Protein AF-A0A163SDH5-F1 (afdb_monomer_lite)

Foldseek 3Di:
DFDDFDWDADPVHNQKTFTDHRPGTDPDMDGPPDDPDPPDDDDDPVVVVVVVVVVVVVVVVVVVVVVVVVVVVVVVVVVVCVVDVPPPD

InterPro domains:
  IPR018929 Domain of unknown function DUF2510 [PF10708] (5-37)

pLDDT: mean 83.14, std 12.84, range [52.44, 97.81]

Secondary structure (DSSP, 8-state):
-PPPSEEEE-SS-TTEEEEE-SSSEEEEEEE--PPPPPP--PPPHHHHHHHHHHHHHHHHHHHHHHHHHHHHHHHHHHHHHHH-GGG--

Sequence (89 aa):
MTHQPGWYRDPYAPQRVRWFDGQQWTQHSQPVQAAPSPPSRKLSTGSIVLIVVGVILLLCAIAVIVAGFAFVAYMIQGVVCGESPHYCT

Structure (mmCIF, N/CA/C/O backbone):
data_AF-A0A163SDH5-F1
#
_entry.id   AF-A0A163SDH5-F1
#
loop_
_atom_site.group_PDB
_atom_site.id
_atom_site.type_symbol
_atom_site.label_atom_id
_atom_site.label_alt_id
_atom_site.label_comp_id
_atom_site.label_asym_id
_atom_site.label_entity_id
_atom_site.label_seq_id
_atom_site.pdbx_PDB_ins_code
_atom_site.Cartn_x
_atom_site.Cartn_y
_atom_site.Cartn_z
_atom_site.occupancy
_atom_site.B_iso_or_equiv
_atom_site.auth_seq_id
_atom_site.auth_comp_id
_atom_site.auth_asym_id
_atom_site.auth_atom_id
_atom_site.pdbx_PDB_model_num
ATOM 1 N N . MET A 1 1 ? -29.044 -26.344 21.858 1.00 55.03 1 MET A N 1
ATOM 2 C CA . MET A 1 1 ? -27.679 -25.819 21.644 1.00 55.03 1 MET A CA 1
ATOM 3 C C . MET A 1 1 ? -27.485 -24.684 22.635 1.00 55.03 1 MET A C 1
ATOM 5 O O . MET A 1 1 ? -28.104 -23.646 22.463 1.00 55.03 1 MET A O 1
ATOM 9 N N . THR A 1 2 ? -26.756 -24.902 23.726 1.00 67.94 2 THR A N 1
ATOM 10 C CA . THR A 1 2 ? -26.469 -23.848 24.711 1.00 67.94 2 THR A CA 1
ATOM 11 C C . THR A 1 2 ? -25.162 -23.173 24.320 1.00 67.94 2 THR A C 1
ATOM 13 O O . THR A 1 2 ? -24.129 -23.836 24.241 1.00 67.94 2 THR A O 1
ATOM 16 N N . HIS A 1 3 ? -25.208 -21.877 24.022 1.00 80.50 3 HIS A N 1
ATOM 17 C CA . HIS A 1 3 ? -23.999 -21.092 23.787 1.00 80.50 3 HIS A CA 1
ATOM 18 C C . HIS A 1 3 ? -23.195 -20.984 25.085 1.00 80.50 3 HIS A C 1
ATOM 20 O O . HIS A 1 3 ? -23.770 -20.839 26.162 1.00 80.50 3 HIS A O 1
ATOM 26 N N . GLN A 1 4 ? -21.869 -21.066 24.994 1.00 91.50 4 GLN A N 1
ATOM 27 C CA . GLN A 1 4 ? -21.008 -20.876 26.160 1.00 91.50 4 GLN A CA 1
ATOM 28 C C . GLN A 1 4 ? -21.066 -19.414 26.631 1.00 91.50 4 GLN A C 1
ATOM 30 O O . GLN A 1 4 ? -21.230 -18.526 25.787 1.00 91.50 4 GLN A O 1
ATOM 35 N N . PRO A 1 5 ? -20.919 -19.138 27.937 1.00 92.88 5 PRO A N 1
ATOM 36 C CA . PRO A 1 5 ? -20.836 -17.772 28.435 1.00 92.88 5 PRO A CA 1
ATOM 37 C C . PRO A 1 5 ? -19.675 -17.019 27.773 1.00 92.88 5 PRO A C 1
ATOM 39 O O . PRO A 1 5 ? -18.567 -17.550 27.679 1.00 92.88 5 PRO A O 1
ATOM 42 N N . GLY A 1 6 ? -19.914 -15.800 27.290 1.00 92.44 6 GLY A N 1
ATOM 43 C CA . GLY A 1 6 ? -18.904 -15.049 26.549 1.00 92.44 6 GLY A CA 1
ATOM 44 C C . GLY A 1 6 ? -19.400 -13.751 25.918 1.00 92.44 6 GLY A C 1
ATOM 45 O O . GLY A 1 6 ? -20.575 -13.392 26.001 1.00 92.44 6 GLY A O 1
ATOM 46 N N . TRP A 1 7 ? -18.483 -13.042 25.257 1.00 91.88 7 TRP A N 1
ATOM 47 C CA . TRP A 1 7 ? -18.789 -11.856 24.457 1.00 91.88 7 TRP A CA 1
ATOM 48 C C . TRP A 1 7 ? -19.164 -12.255 23.034 1.00 91.88 7 TRP A C 1
ATOM 50 O O . TRP A 1 7 ? -18.362 -12.848 22.317 1.00 91.88 7 TRP A O 1
ATOM 60 N N . TYR A 1 8 ? -20.355 -11.862 22.602 1.00 90.88 8 TYR A N 1
ATOM 61 C CA . TYR A 1 8 ? -20.852 -12.127 21.256 1.00 90.88 8 TYR A CA 1
ATOM 62 C C . TYR A 1 8 ? -21.268 -10.818 20.582 1.00 90.88 8 TYR A C 1
ATOM 64 O O . TYR A 1 8 ? -21.592 -9.841 21.259 1.00 90.88 8 TYR A O 1
ATOM 72 N N . ARG A 1 9 ? -21.253 -10.772 19.244 1.00 88.75 9 ARG A N 1
ATOM 73 C CA . ARG A 1 9 ? -21.716 -9.592 18.493 1.00 88.75 9 ARG A CA 1
ATOM 74 C C . ARG A 1 9 ? -23.202 -9.349 18.736 1.00 88.75 9 ARG A C 1
ATOM 76 O O . ARG A 1 9 ? -23.989 -10.291 18.691 1.00 88.75 9 ARG A O 1
ATOM 83 N N . ASP A 1 10 ? -23.565 -8.090 18.957 1.00 86.81 10 ASP A N 1
ATOM 84 C CA . ASP A 1 10 ? -24.963 -7.692 19.104 1.00 86.81 10 ASP A CA 1
ATOM 85 C C . ASP A 1 10 ? -25.647 -7.665 17.716 1.00 86.81 10 ASP A C 1
ATOM 87 O O . ASP A 1 10 ? -25.191 -6.920 16.840 1.00 86.81 10 ASP A O 1
ATOM 91 N N . PRO A 1 11 ? -26.722 -8.449 17.481 1.00 80.19 11 PRO A N 1
ATOM 92 C CA . PRO A 1 11 ? -27.444 -8.460 16.205 1.00 80.19 11 PRO A CA 1
ATOM 93 C C . PRO A 1 11 ? -28.055 -7.104 15.836 1.00 80.19 11 PRO A C 1
ATOM 95 O O . PRO A 1 11 ? -28.205 -6.800 14.656 1.00 80.19 11 PRO A O 1
ATOM 98 N N . TYR A 1 12 ? -28.400 -6.290 16.837 1.00 82.62 12 TYR A N 1
ATOM 99 C CA . TYR A 1 12 ? -29.018 -4.977 16.649 1.00 82.62 12 TYR A CA 1
ATOM 100 C C . TYR A 1 12 ? -27.979 -3.854 16.543 1.00 82.62 12 TYR A C 1
ATOM 102 O O . TYR A 1 12 ? -28.287 -2.766 16.061 1.00 82.62 12 TYR A O 1
ATOM 110 N N . ALA A 1 13 ? -26.742 -4.107 16.981 1.00 83.38 13 ALA A N 1
ATOM 111 C CA . ALA A 1 13 ? -25.655 -3.135 16.992 1.00 83.38 13 ALA A CA 1
ATOM 112 C C . ALA A 1 13 ? -24.323 -3.805 16.601 1.00 83.38 13 ALA A C 1
ATOM 114 O O . ALA A 1 13 ? -23.512 -4.116 17.473 1.00 83.38 13 ALA A O 1
ATOM 115 N N . PRO A 1 14 ? -24.028 -3.974 15.297 1.00 81.62 14 PRO A N 1
ATOM 116 C CA . PRO A 1 14 ? -22.846 -4.710 14.829 1.00 81.62 14 PRO A CA 1
ATOM 117 C C . PRO A 1 14 ? -21.501 -4.101 15.265 1.00 81.62 14 PRO A C 1
ATOM 119 O O . PRO A 1 14 ? -20.469 -4.765 15.191 1.00 81.62 14 PRO A O 1
ATOM 122 N N . GLN A 1 15 ? -21.501 -2.851 15.737 1.00 86.00 15 GLN A N 1
ATOM 123 C CA . GLN A 1 15 ? -20.332 -2.178 16.311 1.00 86.00 15 GLN A CA 1
ATOM 124 C C . GLN A 1 15 ? -20.125 -2.462 17.809 1.00 86.00 15 GLN A C 1
ATOM 126 O O . GLN A 1 15 ? -19.230 -1.886 18.426 1.00 86.00 15 GLN A O 1
ATOM 131 N N . ARG A 1 16 ? -20.942 -3.322 18.425 1.00 90.62 16 ARG A N 1
ATOM 132 C CA . ARG A 1 16 ? -20.881 -3.653 19.852 1.00 90.62 16 ARG A CA 1
ATOM 133 C C . ARG A 1 16 ? -20.873 -5.165 20.048 1.00 90.62 16 ARG A C 1
ATOM 135 O O . ARG A 1 16 ? -21.416 -5.930 19.251 1.00 90.62 16 ARG A O 1
ATOM 142 N N . VAL A 1 17 ? -20.259 -5.589 21.142 1.00 92.69 17 VAL A N 1
ATOM 143 C CA . VAL A 1 17 ? -20.414 -6.939 21.677 1.00 92.69 17 VAL A CA 1
ATOM 144 C C . VAL A 1 17 ? -21.170 -6.869 22.993 1.00 92.69 17 VAL A C 1
ATOM 146 O O . VAL A 1 17 ? -21.016 -5.920 23.764 1.00 92.69 17 VAL A O 1
ATOM 149 N N . ARG A 1 18 ? -22.003 -7.873 23.238 1.00 93.56 18 ARG A N 1
ATOM 150 C CA . ARG A 1 18 ? -22.834 -8.011 24.429 1.00 93.56 18 ARG A CA 1
ATOM 151 C C . ARG A 1 18 ? -22.494 -9.324 25.126 1.00 93.56 18 ARG A C 1
ATOM 153 O O . ARG A 1 18 ? -22.158 -10.310 24.469 1.00 93.56 18 ARG A O 1
ATOM 160 N N . TRP A 1 19 ? -22.522 -9.327 26.452 1.00 92.38 19 TRP A N 1
ATOM 161 C CA . TRP A 1 19 ? -22.201 -10.516 27.235 1.00 92.38 19 TRP A CA 1
ATOM 162 C C . TRP A 1 19 ? -23.405 -11.457 27.318 1.00 92.38 19 TRP A C 1
ATOM 164 O O . TRP A 1 19 ? -24.490 -11.047 27.747 1.00 92.38 19 TRP A O 1
ATOM 174 N N . PHE A 1 20 ? -23.190 -12.715 26.941 1.00 92.88 20 PHE A N 1
ATOM 175 C CA . PHE A 1 20 ? -24.123 -13.823 27.114 1.00 92.88 20 PHE A CA 1
ATOM 176 C C . PHE A 1 20 ? -23.665 -14.674 28.300 1.00 92.88 20 PHE A C 1
ATOM 178 O O . PHE A 1 20 ? -22.502 -15.066 28.353 1.00 92.88 20 PHE A O 1
ATOM 185 N N . ASP A 1 21 ? -24.551 -14.959 29.253 1.00 92.00 21 ASP A N 1
ATOM 186 C CA . ASP A 1 21 ? -24.211 -15.708 30.474 1.00 92.00 21 ASP A CA 1
ATOM 187 C C . ASP A 1 21 ? -24.386 -17.234 30.338 1.00 92.00 21 ASP A C 1
ATOM 189 O O . ASP A 1 21 ? -24.155 -17.972 31.292 1.00 92.00 21 ASP A O 1
ATOM 193 N N . GLY A 1 22 ? -24.769 -17.716 29.151 1.00 91.88 22 GLY A N 1
ATOM 194 C CA . GLY A 1 22 ? -25.058 -19.126 28.875 1.00 91.88 22 GLY A CA 1
ATOM 195 C C . GLY A 1 22 ? -26.552 -19.470 28.874 1.00 91.88 22 GLY A C 1
ATOM 196 O O . GLY A 1 22 ? -26.934 -20.497 28.314 1.00 91.88 22 GLY A O 1
A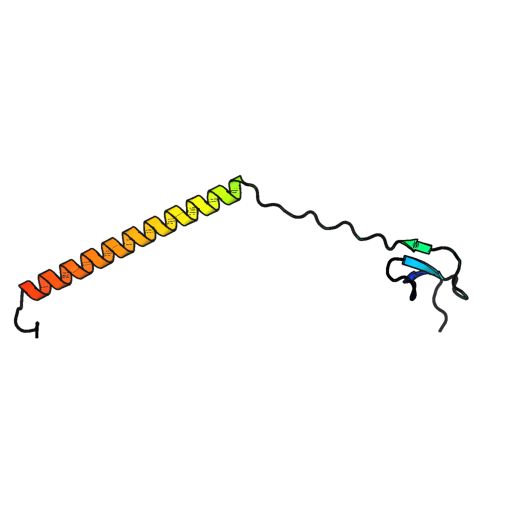TOM 197 N N . GLN A 1 23 ? -27.396 -18.607 29.445 1.00 90.94 23 GLN A N 1
ATOM 198 C CA . G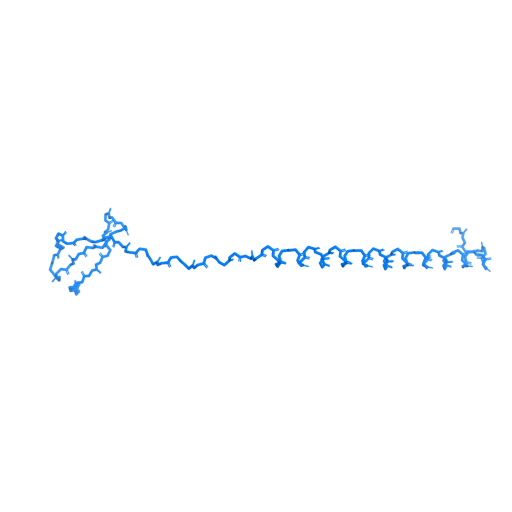LN A 1 23 ? -28.856 -18.742 29.465 1.00 90.94 23 GLN A CA 1
ATOM 199 C C . GLN A 1 23 ? -29.535 -17.546 28.778 1.00 90.94 23 GLN A C 1
ATOM 201 O O . GLN A 1 23 ? -30.479 -17.726 28.012 1.00 90.94 23 GLN A O 1
ATOM 206 N N . GLN A 1 24 ? -29.033 -16.330 29.007 1.00 90.62 24 GLN A N 1
ATOM 207 C CA . GLN A 1 24 ? -29.594 -15.074 28.522 1.00 90.62 24 GLN A CA 1
ATOM 208 C C . GLN A 1 24 ? -28.526 -14.001 28.238 1.00 90.62 24 GLN A C 1
ATOM 210 O O . GLN A 1 24 ? -27.361 -14.070 28.637 1.00 90.62 24 GLN A O 1
ATOM 215 N N . TRP A 1 25 ? -28.946 -12.956 27.527 1.00 89.25 25 TRP A N 1
ATOM 216 C CA . TRP A 1 25 ? -28.119 -11.783 27.255 1.00 89.25 25 TRP A CA 1
ATOM 217 C C . TRP A 1 25 ? -28.174 -10.789 28.416 1.00 89.25 25 TRP A C 1
ATOM 219 O O . TRP A 1 25 ? -29.232 -10.246 28.732 1.00 89.25 25 TRP A O 1
ATOM 229 N N . THR A 1 26 ? -27.026 -10.465 29.003 1.00 90.69 26 THR A N 1
ATOM 230 C CA . THR A 1 26 ? -26.936 -9.496 30.111 1.00 90.69 26 THR A CA 1
ATOM 231 C C . THR A 1 26 ? -26.883 -8.052 29.603 1.00 90.69 26 THR A C 1
ATOM 233 O O . THR A 1 26 ? -26.809 -7.822 28.400 1.00 90.69 26 THR A O 1
ATOM 236 N N . GLN A 1 27 ? -26.923 -7.042 30.477 1.00 89.94 27 GLN A N 1
ATOM 237 C CA . GLN A 1 27 ? -26.823 -5.630 30.061 1.00 89.94 27 GLN A CA 1
ATOM 238 C C . GLN A 1 27 ? -25.391 -5.167 29.735 1.00 89.94 27 GLN A C 1
ATOM 240 O O . GLN A 1 27 ? -25.204 -4.085 29.173 1.00 89.94 27 GLN A O 1
ATOM 245 N N . HIS A 1 28 ? -24.376 -5.982 30.032 1.00 91.12 28 HIS A N 1
ATOM 246 C CA . HIS A 1 28 ? -22.987 -5.637 29.750 1.00 91.12 28 HIS A CA 1
ATOM 247 C C . HIS A 1 28 ? -22.746 -5.630 28.241 1.00 91.12 28 HIS A C 1
ATOM 249 O O . HIS A 1 28 ? -22.883 -6.650 27.562 1.00 91.12 28 HIS A O 1
ATOM 255 N N . SER A 1 29 ? -22.390 -4.459 27.719 1.00 91.25 29 SER A N 1
ATOM 256 C CA . SER A 1 29 ? -22.058 -4.255 26.314 1.00 91.25 29 SER A CA 1
ATOM 257 C C . SER A 1 29 ? -20.847 -3.345 26.196 1.00 91.25 29 SER A C 1
ATOM 259 O O . SER A 1 29 ? -20.732 -2.348 26.905 1.00 91.25 29 SER A O 1
ATOM 261 N N . GLN A 1 30 ? -19.950 -3.686 25.282 1.00 89.44 30 GLN A N 1
ATOM 262 C CA . GLN A 1 30 ? -18.747 -2.915 24.999 1.00 89.44 30 GLN A CA 1
ATOM 263 C C . GLN A 1 30 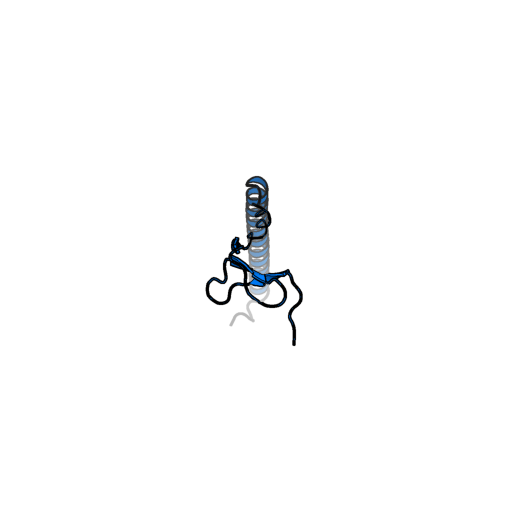? -18.634 -2.685 23.489 1.00 89.44 30 GLN A C 1
ATOM 265 O O . GLN A 1 30 ? -19.114 -3.508 22.701 1.00 89.44 30 GLN A O 1
ATOM 270 N N . PRO A 1 31 ? -18.071 -1.548 23.054 1.00 87.69 31 PRO A N 1
ATOM 271 C CA . PRO A 1 31 ? -17.786 -1.339 21.643 1.00 87.69 31 PRO A CA 1
ATOM 272 C C . PRO A 1 31 ? -16.825 -2.425 21.150 1.00 87.69 31 PRO A C 1
ATOM 274 O O . PRO A 1 31 ? -15.920 -2.835 21.875 1.00 87.69 31 PRO A O 1
ATOM 277 N N . VAL A 1 32 ? -17.014 -2.885 19.912 1.00 83.38 32 VAL A N 1
ATOM 278 C CA . VAL A 1 32 ? -15.983 -3.658 19.215 1.00 83.38 32 VAL A CA 1
ATOM 279 C C . VAL A 1 32 ? -14.780 -2.729 19.105 1.00 83.38 32 VAL A C 1
ATOM 281 O O . VAL A 1 32 ? -14.837 -1.754 18.355 1.00 83.38 32 VAL A O 1
ATOM 284 N N . GLN A 1 33 ? -13.710 -2.980 19.868 1.00 75.19 33 GLN A N 1
ATOM 285 C CA . GLN A 1 33 ? -12.466 -2.253 19.646 1.00 75.19 33 GLN A CA 1
ATOM 286 C C . GLN A 1 33 ? -12.034 -2.519 18.204 1.00 75.19 33 GLN A C 1
ATOM 288 O O . GLN A 1 33 ? -11.733 -3.654 17.829 1.00 75.19 33 GLN A O 1
ATOM 293 N N . ALA A 1 34 ? -12.039 -1.470 17.381 1.00 69.88 34 ALA A N 1
ATOM 294 C CA . ALA A 1 34 ? -11.401 -1.529 16.083 1.00 69.88 34 ALA A CA 1
ATOM 295 C C . ALA A 1 34 ? -9.935 -1.897 16.325 1.00 69.88 34 ALA A C 1
ATOM 297 O O . ALA A 1 34 ? -9.259 -1.256 17.135 1.00 69.88 34 ALA A O 1
ATOM 298 N N . ALA A 1 35 ? -9.464 -2.954 15.664 1.00 73.25 35 ALA A N 1
ATOM 299 C CA . ALA A 1 35 ? -8.048 -3.275 15.684 1.00 73.25 35 ALA A CA 1
ATOM 300 C C . ALA A 1 35 ? -7.260 -2.019 15.265 1.00 73.25 35 ALA A C 1
ATOM 302 O O . ALA A 1 35 ? -7.731 -1.292 14.380 1.00 73.25 35 ALA A O 1
ATOM 303 N N . PRO A 1 36 ? -6.095 -1.740 15.878 1.00 71.50 36 PRO A N 1
ATOM 304 C CA . PRO A 1 36 ? -5.254 -0.630 15.455 1.00 71.50 36 PRO A CA 1
ATOM 305 C C . PRO A 1 36 ? -5.038 -0.719 13.945 1.00 71.50 36 PRO A C 1
ATOM 307 O O . PRO A 1 36 ? -4.623 -1.765 13.438 1.00 71.50 36 PRO A O 1
ATOM 310 N N . SER A 1 37 ? -5.360 0.347 13.213 1.00 72.25 37 SER A N 1
ATOM 311 C CA . SER A 1 37 ? -5.071 0.387 11.785 1.00 72.25 37 SER A CA 1
ATOM 312 C C . SER A 1 37 ? -3.554 0.265 11.596 1.00 72.25 37 SER A C 1
ATOM 314 O O . SER A 1 37 ? -2.789 0.911 12.321 1.00 72.25 37 SER A O 1
ATOM 316 N N . PRO A 1 38 ? -3.082 -0.585 10.664 1.00 77.00 38 PRO A N 1
ATOM 317 C CA . PRO A 1 38 ? -1.655 -0.701 10.410 1.00 77.00 38 PRO A CA 1
ATOM 318 C C . PRO A 1 38 ? -1.104 0.670 9.988 1.00 77.00 38 PRO A C 1
ATOM 320 O O . PRO A 1 38 ? -1.789 1.407 9.269 1.00 77.00 38 PRO A O 1
ATOM 323 N N . PRO A 1 39 ? 0.118 1.040 10.413 1.00 75.31 39 PRO A N 1
ATOM 324 C CA . PRO A 1 39 ? 0.692 2.329 10.060 1.00 75.31 39 PRO A CA 1
ATOM 325 C C . PRO A 1 39 ? 0.793 2.445 8.537 1.00 75.31 39 PRO A C 1
ATOM 327 O O . PRO A 1 39 ? 1.448 1.634 7.877 1.00 75.31 39 PRO A O 1
ATOM 330 N N . SER A 1 40 ? 0.150 3.466 7.965 1.00 73.56 40 SER A N 1
ATOM 331 C CA . SER A 1 40 ? 0.272 3.769 6.541 1.00 73.56 40 SER A CA 1
ATOM 332 C C . SER A 1 40 ? 1.721 4.167 6.250 1.00 73.56 40 SER A C 1
ATOM 334 O O . SER A 1 40 ? 2.176 5.230 6.684 1.00 73.56 40 SER A O 1
ATOM 336 N N . ARG A 1 41 ? 2.469 3.318 5.541 1.00 73.56 41 ARG A N 1
ATOM 337 C CA . ARG A 1 41 ? 3.864 3.592 5.179 1.00 73.56 41 ARG A CA 1
ATOM 338 C C . ARG A 1 41 ? 3.886 4.676 4.096 1.00 73.56 41 ARG A C 1
ATOM 340 O O . ARG A 1 41 ? 3.627 4.394 2.931 1.00 73.56 41 ARG A O 1
ATOM 347 N N . LYS A 1 42 ? 4.154 5.927 4.478 1.00 76.38 42 LYS A N 1
ATOM 348 C CA . LYS A 1 42 ? 4.347 7.028 3.522 1.00 76.38 42 LYS A CA 1
ATOM 349 C C . LYS A 1 42 ? 5.735 6.897 2.892 1.00 76.38 42 LYS A C 1
ATOM 351 O O . LYS A 1 42 ? 6.718 6.738 3.613 1.00 76.38 42 LYS A O 1
ATOM 356 N N . LEU A 1 43 ? 5.818 6.941 1.562 1.00 71.94 43 LEU A N 1
ATOM 357 C CA . LEU A 1 43 ? 7.101 7.053 0.866 1.00 71.94 43 LEU A CA 1
ATOM 358 C C . LEU A 1 43 ? 7.736 8.400 1.234 1.00 71.94 43 LEU A C 1
ATOM 360 O O . LEU A 1 43 ? 7.060 9.428 1.235 1.00 71.94 43 LEU A O 1
ATOM 364 N N . SER A 1 44 ? 9.024 8.386 1.575 1.00 80.12 44 SER A N 1
ATOM 365 C CA . SER A 1 44 ? 9.777 9.610 1.851 1.00 80.12 44 SER A CA 1
ATOM 366 C C . SER A 1 44 ? 9.864 10.464 0.587 1.00 80.12 44 SER A C 1
ATOM 368 O O . SER A 1 44 ? 10.067 9.935 -0.509 1.00 80.12 44 SER A O 1
ATOM 370 N N . THR A 1 45 ? 9.786 11.787 0.742 1.00 85.56 45 THR A N 1
ATOM 371 C CA . THR A 1 45 ? 10.028 12.761 -0.333 1.00 85.56 45 THR A CA 1
ATOM 372 C C . THR A 1 45 ? 11.339 12.473 -1.069 1.00 85.56 45 THR A C 1
ATOM 374 O O . THR A 1 45 ? 11.392 12.582 -2.290 1.00 85.56 45 THR A O 1
ATOM 377 N N . GLY A 1 46 ? 12.376 12.013 -0.357 1.00 84.44 46 GLY A N 1
ATOM 378 C CA . GLY A 1 46 ? 13.656 11.640 -0.966 1.00 84.44 46 GLY A CA 1
ATOM 379 C C . GLY A 1 46 ? 13.545 10.466 -1.943 1.00 84.44 46 GLY A C 1
ATOM 380 O O . GLY A 1 46 ? 14.129 10.507 -3.022 1.00 84.44 46 GLY A O 1
ATOM 381 N N . SER A 1 47 ? 12.739 9.449 -1.621 1.00 87.44 47 SER A N 1
ATOM 382 C CA . SER A 1 47 ? 12.494 8.315 -2.5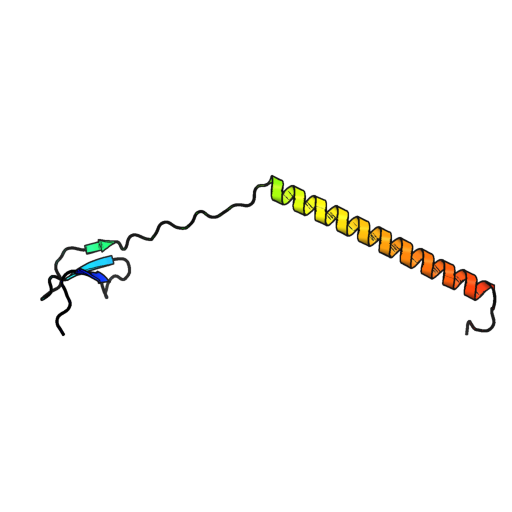23 1.00 87.44 47 SER A CA 1
ATOM 383 C C . SER A 1 47 ? 11.747 8.749 -3.784 1.00 87.44 47 SER A C 1
ATOM 385 O O . SER A 1 47 ? 12.061 8.274 -4.870 1.00 87.44 47 SER A O 1
ATOM 387 N N . ILE A 1 48 ? 10.799 9.682 -3.655 1.00 91.50 48 ILE A N 1
ATOM 388 C CA . ILE A 1 48 ? 10.055 10.228 -4.798 1.00 91.50 48 ILE A CA 1
ATOM 389 C C . ILE A 1 48 ? 11.002 10.988 -5.732 1.00 91.50 48 ILE A C 1
ATOM 391 O O . ILE A 1 48 ? 10.987 10.751 -6.937 1.00 91.50 48 ILE A O 1
ATOM 395 N N . VAL A 1 49 ? 11.870 11.844 -5.184 1.00 93.69 49 VAL A N 1
ATOM 396 C CA . VAL A 1 49 ? 12.845 12.612 -5.976 1.00 93.69 49 VAL A CA 1
ATOM 397 C C . VAL A 1 49 ? 13.791 11.684 -6.741 1.00 93.69 49 VAL A C 1
ATOM 399 O O . VAL A 1 49 ? 13.991 11.881 -7.936 1.00 93.69 49 VAL A O 1
ATOM 402 N N . LEU A 1 50 ? 14.321 10.640 -6.097 1.00 93.94 50 LEU A N 1
ATOM 403 C CA . LEU A 1 50 ? 15.212 9.679 -6.756 1.00 93.94 50 LEU A CA 1
ATOM 404 C C . LEU A 1 50 ? 14.526 8.934 -7.907 1.00 93.94 50 LEU A C 1
ATOM 406 O O . LEU A 1 50 ? 15.125 8.770 -8.968 1.00 93.94 50 LEU A O 1
ATOM 410 N N . ILE A 1 51 ? 13.267 8.524 -7.722 1.00 94.31 51 ILE A N 1
ATOM 411 C CA . ILE A 1 51 ? 12.487 7.863 -8.777 1.00 94.31 51 ILE A CA 1
ATOM 412 C C . ILE A 1 51 ? 12.284 8.815 -9.959 1.00 94.31 51 ILE A C 1
ATOM 414 O O . ILE A 1 51 ? 12.542 8.433 -11.097 1.00 94.31 51 ILE A O 1
ATOM 418 N N . VAL A 1 52 ? 11.867 10.057 -9.701 1.00 95.19 52 VAL A N 1
ATOM 419 C CA . VAL A 1 52 ? 11.622 11.050 -10.759 1.00 95.19 52 VAL A CA 1
ATOM 420 C C . VAL A 1 52 ? 12.899 11.344 -11.544 1.00 95.19 52 VAL A C 1
ATOM 422 O O . VAL A 1 52 ? 12.882 11.306 -12.773 1.00 95.19 52 VAL A O 1
ATOM 425 N N . VAL A 1 53 ? 14.021 11.572 -10.856 1.00 97.31 53 VAL A N 1
ATOM 426 C CA . VAL A 1 53 ? 15.319 11.808 -11.506 1.00 97.31 53 VAL A CA 1
ATOM 427 C C . VAL A 1 53 ? 15.737 10.597 -12.343 1.00 97.31 53 VAL A C 1
ATOM 429 O O . VAL A 1 53 ? 16.137 10.763 -13.494 1.00 97.31 53 VAL A O 1
ATOM 432 N N . GLY A 1 54 ? 15.589 9.379 -11.814 1.00 96.69 54 GLY A N 1
ATOM 433 C CA . GLY A 1 54 ? 15.898 8.150 -12.547 1.00 96.69 54 GLY A CA 1
ATOM 434 C C . GLY A 1 54 ? 15.064 7.983 -13.821 1.00 96.69 54 GLY A C 1
ATOM 435 O O . GLY A 1 54 ? 15.610 7.653 -14.872 1.00 96.69 54 GLY A O 1
ATOM 436 N N . VAL A 1 55 ? 13.760 8.270 -13.758 1.00 97.50 55 VAL A N 1
ATOM 437 C CA . VAL A 1 55 ? 12.860 8.204 -14.922 1.00 97.50 55 VAL A CA 1
ATOM 438 C C . VAL A 1 55 ? 13.24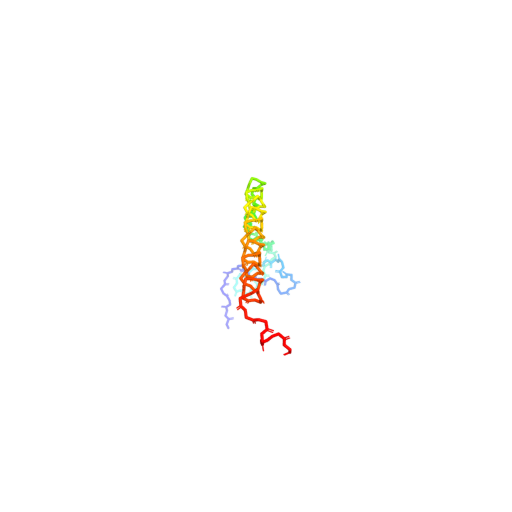7 9.236 -15.980 1.00 97.50 55 VAL A C 1
ATOM 440 O O . VAL A 1 55 ? 13.308 8.897 -17.159 1.00 97.50 55 VAL A O 1
ATOM 443 N N . ILE A 1 56 ? 13.557 10.473 -15.583 1.00 97.81 56 ILE A N 1
ATOM 444 C CA . ILE A 1 56 ? 13.974 11.525 -16.523 1.00 97.81 56 ILE A CA 1
ATOM 445 C C . ILE A 1 56 ? 15.269 11.127 -17.238 1.00 97.81 56 ILE A C 1
ATOM 447 O O . ILE A 1 56 ? 15.344 11.210 -18.462 1.00 97.81 56 ILE A O 1
ATOM 451 N N . LEU A 1 57 ? 16.271 10.648 -16.494 1.00 97.56 57 LEU A N 1
ATOM 452 C CA . LEU A 1 57 ? 17.539 10.204 -17.075 1.00 97.56 57 LEU A CA 1
ATOM 453 C C . LEU A 1 57 ? 17.341 9.037 -18.049 1.00 97.56 57 LEU A C 1
ATOM 455 O O . LEU A 1 57 ? 17.929 9.040 -19.130 1.00 97.56 57 LEU A O 1
ATOM 459 N N . LEU A 1 58 ? 16.481 8.077 -17.700 1.00 97.12 58 LEU A N 1
ATOM 460 C CA . LEU A 1 58 ? 16.157 6.946 -18.565 1.00 97.12 58 LEU A CA 1
ATOM 461 C C . LEU A 1 58 ? 15.481 7.400 -19.867 1.00 97.12 58 LEU A C 1
ATOM 463 O O . LEU A 1 58 ? 15.879 6.965 -20.945 1.00 97.12 58 LEU A O 1
ATOM 467 N N . LEU A 1 59 ? 14.493 8.295 -19.785 1.00 97.44 59 LEU A N 1
ATOM 468 C CA . LEU A 1 59 ? 13.799 8.825 -20.963 1.00 97.44 59 LEU A CA 1
ATOM 469 C C . LEU A 1 59 ? 14.744 9.617 -21.874 1.00 97.44 59 LEU A C 1
ATOM 471 O O . LEU A 1 59 ? 14.717 9.428 -23.090 1.00 97.44 59 LEU A O 1
ATOM 475 N N . CYS A 1 60 ? 15.620 10.445 -21.301 1.00 96.94 60 CYS A N 1
ATOM 476 C CA . CYS A 1 60 ? 16.649 11.156 -22.059 1.00 96.94 60 CYS A CA 1
ATOM 477 C C . CYS A 1 60 ? 17.610 10.187 -22.761 1.00 96.94 60 CYS A C 1
ATOM 479 O O . CYS A 1 60 ? 17.904 10.368 -23.941 1.00 96.94 60 CYS A O 1
ATOM 481 N N . ALA A 1 61 ? 18.069 9.138 -22.071 1.00 96.31 61 ALA A N 1
ATOM 482 C CA . ALA A 1 61 ? 18.950 8.134 -22.662 1.00 96.31 61 ALA A CA 1
ATOM 483 C C . ALA A 1 61 ? 18.275 7.407 -23.836 1.00 96.31 61 ALA A C 1
ATOM 485 O O . ALA A 1 61 ? 18.871 7.280 -24.904 1.00 96.31 61 ALA A O 1
ATOM 486 N N . ILE A 1 62 ? 17.013 6.994 -23.675 1.00 97.12 62 ILE A N 1
ATOM 487 C CA . ILE A 1 62 ? 16.233 6.356 -24.744 1.00 97.12 62 ILE A CA 1
ATOM 488 C C . ILE A 1 62 ? 16.094 7.296 -25.945 1.00 97.12 62 ILE A C 1
ATOM 490 O O . ILE A 1 62 ? 16.328 6.872 -27.074 1.00 97.12 62 ILE A O 1
ATOM 494 N N . ALA A 1 63 ? 15.768 8.571 -25.720 1.00 95.56 63 ALA A N 1
ATOM 495 C CA . ALA A 1 63 ? 15.628 9.546 -26.797 1.00 95.56 63 ALA A CA 1
ATOM 496 C C . ALA A 1 63 ? 16.930 9.718 -27.598 1.00 95.56 63 ALA A C 1
ATOM 498 O O . ALA A 1 63 ? 16.893 9.725 -28.827 1.00 95.56 63 ALA A O 1
ATOM 499 N N . VAL A 1 64 ? 18.083 9.788 -26.922 1.00 95.56 64 VAL A N 1
ATOM 500 C CA . VAL A 1 64 ? 19.399 9.877 -27.577 1.00 95.56 64 VAL A CA 1
ATOM 501 C C . VAL A 1 64 ? 19.701 8.623 -28.397 1.00 95.56 64 VAL A C 1
ATOM 503 O O . VAL A 1 64 ? 20.155 8.736 -29.534 1.00 95.56 64 VAL A O 1
ATOM 506 N N . ILE A 1 65 ? 19.419 7.435 -27.857 1.00 95.19 65 ILE A N 1
ATOM 507 C CA . ILE A 1 65 ? 19.643 6.164 -28.562 1.00 95.19 65 ILE A CA 1
ATOM 508 C C . ILE A 1 65 ? 18.765 6.083 -29.813 1.00 95.19 65 ILE A C 1
ATOM 510 O O . ILE A 1 65 ? 19.262 5.754 -30.887 1.00 95.19 65 ILE A O 1
ATOM 514 N N . VAL A 1 66 ? 17.478 6.418 -29.697 1.00 95.31 66 VAL A N 1
ATOM 515 C CA . VAL A 1 66 ? 16.537 6.398 -30.826 1.00 95.31 66 VAL A CA 1
ATOM 516 C C . VAL A 1 66 ? 16.941 7.417 -31.888 1.00 95.31 66 VAL A C 1
ATOM 518 O O . VAL A 1 66 ? 16.981 7.075 -33.068 1.00 95.31 66 VAL A O 1
ATOM 521 N N . ALA A 1 67 ? 17.291 8.641 -31.485 1.00 91.75 67 ALA A N 1
ATOM 522 C CA . ALA A 1 67 ? 17.741 9.677 -32.409 1.00 91.75 67 ALA A CA 1
ATOM 523 C C . ALA A 1 67 ? 19.036 9.274 -33.127 1.00 91.75 67 ALA A C 1
ATOM 525 O O . ALA A 1 67 ? 19.130 9.411 -34.345 1.00 91.75 67 ALA A O 1
ATOM 526 N N . GLY A 1 68 ? 20.009 8.722 -32.398 1.00 90.75 68 GLY A N 1
ATOM 527 C CA . GLY A 1 68 ? 21.256 8.223 -32.975 1.00 90.75 68 GLY A CA 1
ATOM 528 C C . GLY A 1 68 ? 21.023 7.066 -33.944 1.00 90.75 68 GLY A C 1
ATOM 529 O O . GLY A 1 68 ? 21.564 7.066 -35.046 1.00 90.75 68 GLY A O 1
ATOM 530 N N . PHE A 1 69 ? 20.168 6.112 -33.575 1.00 91.00 69 PHE A N 1
ATOM 531 C CA . PHE A 1 69 ? 19.823 4.987 -34.438 1.00 91.00 69 PHE A CA 1
ATOM 532 C C . PHE A 1 69 ? 19.114 5.443 -35.719 1.00 91.00 69 PHE A C 1
ATOM 534 O O . PHE A 1 69 ? 19.497 5.031 -36.812 1.00 91.00 69 PHE A O 1
ATOM 541 N N . ALA A 1 70 ? 18.129 6.336 -35.603 1.00 88.00 70 ALA A N 1
ATOM 542 C CA . ALA A 1 70 ? 17.430 6.908 -36.751 1.00 88.00 70 ALA A CA 1
ATOM 543 C C . ALA A 1 70 ? 18.380 7.696 -37.664 1.00 88.00 70 ALA A C 1
ATOM 545 O O . ALA A 1 70 ? 18.310 7.564 -38.884 1.00 88.00 70 ALA A O 1
ATOM 546 N N . PHE A 1 71 ? 19.304 8.465 -37.083 1.00 88.31 71 PHE A N 1
ATOM 547 C CA . PHE A 1 71 ? 20.321 9.199 -37.830 1.00 88.31 71 PHE A CA 1
ATOM 548 C C . PHE A 1 71 ? 21.246 8.258 -38.613 1.00 88.31 71 PHE A C 1
ATOM 550 O O . PHE A 1 71 ? 21.472 8.465 -39.803 1.00 88.31 71 PHE A O 1
ATOM 557 N N . VAL A 1 72 ? 21.732 7.184 -37.983 1.00 86.94 72 VAL A N 1
ATOM 558 C CA . VAL A 1 72 ? 22.570 6.175 -38.650 1.00 86.94 72 VAL A CA 1
ATOM 559 C C . VAL A 1 72 ? 21.798 5.463 -39.762 1.00 86.94 72 VAL A C 1
ATOM 561 O O . VAL A 1 72 ? 22.318 5.322 -40.866 1.00 86.94 72 VAL A O 1
ATOM 564 N N . ALA A 1 73 ? 20.549 5.063 -39.512 1.00 84.62 73 ALA A N 1
ATOM 565 C CA . ALA A 1 73 ? 19.700 4.435 -40.523 1.00 84.62 73 ALA A CA 1
ATOM 566 C C . ALA A 1 73 ? 19.479 5.357 -41.736 1.00 84.62 73 ALA A C 1
ATOM 568 O O . ALA A 1 73 ? 19.632 4.921 -42.876 1.00 84.62 73 ALA A O 1
ATOM 569 N N . TYR A 1 74 ? 19.204 6.641 -41.493 1.00 83.81 74 TYR A N 1
ATOM 570 C CA . TYR A 1 74 ? 19.033 7.643 -42.543 1.00 83.81 74 TYR A CA 1
ATOM 571 C C . TYR A 1 74 ? 20.309 7.837 -43.377 1.00 83.81 74 TYR A C 1
ATOM 573 O O . TYR A 1 74 ? 20.251 7.873 -44.606 1.00 83.81 74 TYR A O 1
ATOM 581 N N . MET A 1 75 ? 21.477 7.897 -42.730 1.00 79.25 75 MET A N 1
ATOM 582 C CA . MET A 1 75 ? 22.766 8.004 -43.423 1.00 79.25 75 MET A CA 1
ATOM 583 C C . MET A 1 75 ? 23.058 6.777 -44.296 1.00 79.25 75 MET A C 1
ATOM 585 O O . MET A 1 75 ? 23.539 6.933 -45.415 1.00 79.25 75 MET A O 1
ATOM 589 N N . ILE A 1 76 ? 22.725 5.568 -43.830 1.00 79.25 76 ILE A N 1
ATOM 590 C CA . ILE A 1 76 ? 22.876 4.341 -44.626 1.00 79.25 76 ILE A CA 1
ATOM 591 C C . ILE A 1 76 ? 21.979 4.390 -45.867 1.00 79.25 76 ILE A C 1
ATOM 593 O O . ILE A 1 76 ? 22.455 4.096 -46.961 1.00 79.25 76 ILE A O 1
ATOM 597 N N . GLN A 1 77 ? 20.716 4.814 -45.736 1.00 70.12 77 GLN A N 1
ATOM 598 C CA . GLN A 1 77 ? 19.833 4.984 -46.899 1.00 70.12 77 GLN A CA 1
ATOM 599 C C . GLN A 1 77 ? 20.394 6.007 -47.899 1.00 70.12 77 GLN A C 1
ATOM 601 O O . GLN A 1 77 ? 20.346 5.764 -49.101 1.00 70.12 77 GLN A O 1
ATOM 606 N N . GLY A 1 78 ? 20.974 7.113 -47.418 1.00 66.44 78 GLY A N 1
ATOM 607 C CA . GLY A 1 78 ? 21.610 8.121 -48.270 1.00 66.44 78 GLY A CA 1
ATOM 608 C C . GLY A 1 78 ? 22.835 7.606 -49.038 1.00 66.44 78 GLY A C 1
ATOM 609 O O . GLY A 1 78 ? 22.983 7.913 -50.218 1.00 66.44 78 GLY A O 1
ATOM 610 N N . VAL A 1 79 ? 23.687 6.794 -48.399 1.00 66.69 79 VAL A N 1
ATOM 611 C CA . VAL A 1 79 ? 24.864 6.173 -49.041 1.00 66.69 79 VAL A CA 1
ATOM 612 C C . VAL A 1 79 ? 24.450 5.121 -50.066 1.00 66.69 79 VAL A C 1
ATOM 614 O O . VAL A 1 79 ? 24.995 5.104 -51.165 1.00 66.69 79 VAL A O 1
ATOM 617 N N . VAL A 1 80 ? 23.458 4.286 -49.740 1.00 63.94 80 VAL A N 1
ATOM 618 C CA . VAL A 1 80 ? 22.929 3.277 -50.667 1.00 63.94 80 VAL A CA 1
ATOM 619 C C . VAL A 1 80 ? 22.394 3.986 -51.916 1.00 63.94 80 VAL A C 1
ATOM 621 O O . VAL A 1 80 ? 22.946 3.788 -52.991 1.00 63.94 80 VAL A O 1
ATOM 624 N N . CYS A 1 81 ? 21.478 4.952 -51.791 1.00 58.19 81 CYS A N 1
ATOM 625 C CA . CYS A 1 81 ? 20.963 5.704 -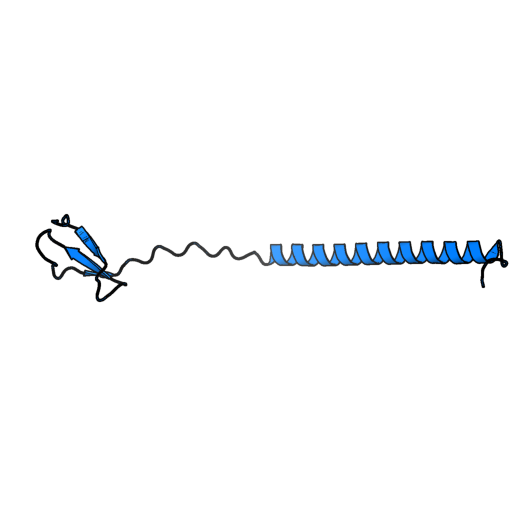52.946 1.00 58.19 81 CYS A CA 1
ATOM 626 C C . CYS A 1 81 ? 22.040 6.441 -53.774 1.00 58.19 81 CYS A C 1
ATOM 628 O O . CYS A 1 81 ? 21.820 6.692 -54.959 1.00 58.19 81 CYS A O 1
ATOM 630 N N . GLY A 1 82 ? 23.186 6.790 -53.180 1.00 57.59 82 GLY A N 1
ATOM 631 C CA . GLY A 1 82 ? 24.316 7.395 -53.890 1.00 57.59 82 GLY A CA 1
ATOM 632 C C . GLY A 1 82 ? 25.118 6.411 -54.751 1.00 57.59 82 GLY A C 1
ATOM 633 O O . GLY A 1 82 ? 25.604 6.794 -55.812 1.00 57.59 82 GLY A O 1
ATOM 634 N N . GLU A 1 83 ? 25.233 5.148 -54.331 1.00 56.81 83 GLU A N 1
ATOM 635 C CA . GLU A 1 83 ? 26.074 4.142 -54.997 1.00 56.81 83 GLU A CA 1
ATOM 636 C C . GLU A 1 83 ? 25.332 3.388 -56.119 1.00 56.81 83 GLU A C 1
ATOM 638 O O . GLU A 1 83 ? 25.957 2.763 -56.975 1.00 56.81 83 GLU A O 1
ATOM 643 N N . SER A 1 84 ? 23.993 3.384 -56.144 1.00 52.44 84 SER A N 1
ATOM 644 C CA . SER A 1 84 ? 23.252 2.718 -57.230 1.00 52.44 84 SER A CA 1
ATOM 645 C C . SER A 1 84 ? 21.868 3.340 -57.502 1.00 52.44 84 SER A C 1
ATOM 647 O O . SER A 1 84 ? 20.848 2.870 -57.010 1.00 52.44 84 SER A O 1
ATOM 649 N N . PRO A 1 85 ? 21.781 4.363 -58.370 1.00 58.16 85 PRO A N 1
ATOM 650 C CA . PRO A 1 85 ? 20.540 5.108 -58.636 1.00 58.16 85 PRO A CA 1
ATOM 651 C C . PRO A 1 85 ? 19.430 4.310 -59.354 1.00 58.16 85 PRO A C 1
ATOM 653 O O . PRO A 1 85 ? 18.376 4.858 -59.663 1.00 58.16 85 PRO A O 1
ATOM 656 N N . HIS A 1 86 ? 19.636 3.021 -59.638 1.00 57.75 86 HIS A N 1
ATOM 657 C CA . HIS A 1 86 ? 18.744 2.198 -60.461 1.00 57.75 86 HIS A CA 1
ATOM 658 C C . HIS A 1 86 ? 17.615 1.491 -59.686 1.00 57.75 86 HIS A C 1
ATOM 660 O O . HIS A 1 86 ? 16.777 0.856 -60.318 1.00 57.75 86 HIS A O 1
ATOM 666 N N . TYR A 1 87 ? 17.572 1.581 -58.350 1.00 54.41 87 TYR A N 1
ATOM 667 C CA . TYR A 1 87 ? 16.513 0.979 -57.514 1.00 54.41 87 TYR A CA 1
ATOM 668 C C . TYR A 1 87 ? 15.621 1.995 -56.788 1.00 54.41 87 TYR A C 1
ATOM 670 O O . TYR A 1 87 ? 14.788 1.610 -55.971 1.00 54.41 87 TYR A O 1
ATOM 678 N N . CYS A 1 88 ? 15.777 3.288 -57.071 1.00 54.75 88 CYS A N 1
ATOM 679 C CA . CYS A 1 88 ? 14.898 4.333 -56.552 1.00 54.75 88 CYS A CA 1
ATOM 680 C C . CYS A 1 88 ? 13.811 4.669 -57.583 1.00 54.75 88 CYS A C 1
ATOM 682 O O . CYS A 1 88 ? 13.846 5.730 -58.205 1.00 54.75 88 CYS A O 1
ATOM 684 N N . THR A 1 89 ? 12.860 3.754 -57.765 1.00 56.00 89 THR A N 1
ATOM 685 C CA . THR A 1 89 ? 11.557 4.008 -58.406 1.00 56.00 89 THR A CA 1
ATOM 686 C C . THR A 1 89 ? 10.470 3.324 -57.607 1.00 56.00 89 THR A C 1
ATOM 688 O O . THR A 1 89 ? 10.665 2.118 -57.329 1.00 56.00 89 THR A O 1
#

Organism: NCBI:txid43678

Radius of gyration: 36.6 Å; chains: 1; bounding box: 56×39×91 Å